Protein AF-A0AAU8HRK0-F1 (afdb_monomer)

Structure (mmCIF, N/CA/C/O backbone):
data_AF-A0AAU8HRK0-F1
#
_entry.id   AF-A0AAU8HRK0-F1
#
loop_
_atom_site.group_PDB
_atom_site.id
_atom_site.type_symbol
_atom_site.label_atom_id
_atom_site.label_alt_id
_atom_site.label_comp_id
_atom_site.label_asym_id
_atom_site.label_entity_id
_atom_site.label_seq_id
_atom_site.pdbx_PDB_ins_code
_atom_site.Cartn_x
_atom_site.Cartn_y
_atom_site.Cartn_z
_atom_site.occupancy
_atom_site.B_iso_or_equiv
_atom_site.auth_seq_id
_atom_site.auth_comp_id
_atom_site.auth_asym_id
_atom_site.auth_atom_id
_atom_site.pdbx_PDB_model_num
ATOM 1 N N . MET A 1 1 ? -0.504 87.067 -21.678 1.00 45.41 1 MET A N 1
ATOM 2 C CA . MET A 1 1 ? 0.496 85.977 -21.641 1.00 45.41 1 MET A CA 1
ATOM 3 C C . MET A 1 1 ? 0.346 85.193 -20.346 1.00 45.41 1 MET A C 1
ATOM 5 O O . MET A 1 1 ? 0.857 85.625 -19.325 1.00 45.41 1 MET A O 1
ATOM 9 N N . LYS A 1 2 ? -0.403 84.088 -20.372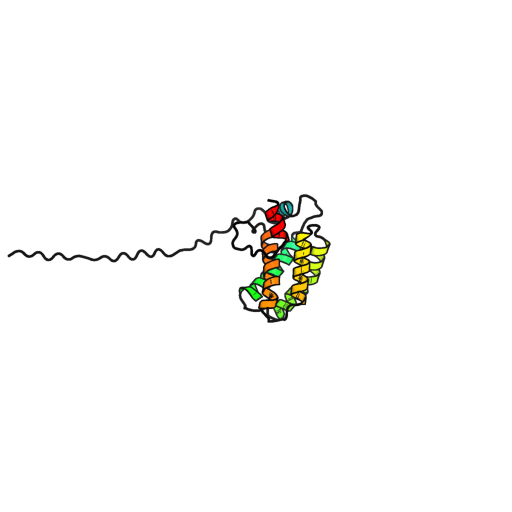 1.00 43.31 2 LYS A N 1
ATOM 10 C CA . LYS A 1 2 ? -0.440 83.058 -19.325 1.00 43.31 2 LYS A CA 1
ATOM 11 C C . LYS A 1 2 ? -0.819 81.753 -20.019 1.00 43.31 2 LYS A C 1
ATOM 13 O O . LYS A 1 2 ? -1.919 81.657 -20.553 1.00 43.31 2 LYS A O 1
ATOM 18 N N . LYS A 1 3 ? 0.093 80.788 -20.065 1.00 38.94 3 LYS A N 1
ATOM 19 C CA . LYS A 1 3 ? -0.225 79.386 -20.343 1.00 38.94 3 LYS A CA 1
ATOM 20 C C . LYS A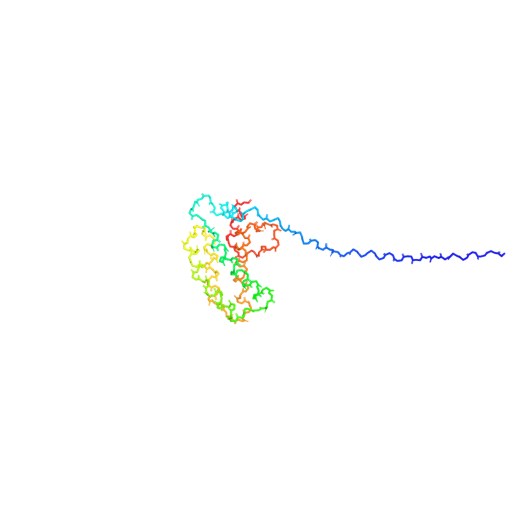 1 3 ? 0.569 78.564 -19.339 1.00 38.94 3 LYS A C 1
ATOM 22 O O . LYS A 1 3 ? 1.771 78.387 -19.492 1.00 38.94 3 LYS A O 1
ATOM 27 N N . SER A 1 4 ? -0.113 78.175 -18.270 1.00 42.12 4 SER A N 1
ATOM 28 C CA . SER A 1 4 ? 0.376 77.211 -17.293 1.00 42.12 4 SER A CA 1
ATOM 29 C C . SER A 1 4 ? 0.377 75.835 -17.952 1.00 42.12 4 SER A C 1
ATOM 31 O O . SER A 1 4 ? -0.653 75.394 -18.457 1.00 42.12 4 SER A O 1
ATOM 33 N N . ILE A 1 5 ? 1.537 75.187 -17.981 1.00 49.53 5 ILE A N 1
ATOM 34 C CA . ILE A 1 5 ? 1.693 73.799 -18.414 1.00 49.53 5 ILE A CA 1
ATOM 35 C C . ILE A 1 5 ? 1.438 72.930 -17.182 1.00 49.53 5 ILE A C 1
ATOM 37 O O . ILE A 1 5 ? 2.162 73.022 -16.193 1.00 49.53 5 ILE A O 1
ATOM 41 N N . ILE A 1 6 ? 0.374 72.132 -17.228 1.00 49.91 6 ILE A N 1
ATOM 42 C CA . ILE A 1 6 ? 0.056 71.114 -16.226 1.00 49.91 6 ILE A CA 1
ATOM 43 C C . ILE A 1 6 ? 0.872 69.869 -16.585 1.00 49.91 6 ILE A C 1
ATOM 45 O O . ILE A 1 6 ? 0.643 69.260 -17.627 1.00 49.91 6 ILE A O 1
ATOM 49 N N . PHE A 1 7 ? 1.834 69.506 -15.737 1.00 40.19 7 PHE A N 1
ATOM 50 C CA . PHE A 1 7 ? 2.482 68.196 -15.773 1.00 40.19 7 PHE A CA 1
ATOM 51 C C . PHE A 1 7 ? 1.551 67.184 -15.096 1.00 40.19 7 PHE A C 1
ATOM 53 O O . PHE A 1 7 ? 1.367 67.227 -13.881 1.00 40.19 7 PHE A O 1
ATOM 60 N N . LEU A 1 8 ? 0.945 66.292 -15.881 1.00 39.31 8 LEU A N 1
ATOM 61 C CA . LEU A 1 8 ? 0.197 65.152 -15.360 1.00 39.31 8 LEU A CA 1
ATOM 62 C C . LEU A 1 8 ? 1.178 63.985 -15.162 1.00 39.31 8 LEU A C 1
ATOM 64 O O . LEU A 1 8 ? 1.635 63.372 -16.124 1.00 39.31 8 LEU A O 1
ATOM 68 N N . LEU A 1 9 ? 1.534 63.715 -13.908 1.00 39.03 9 LEU A N 1
ATOM 69 C CA . LEU A 1 9 ? 2.261 62.518 -13.489 1.00 39.03 9 LEU A CA 1
ATOM 70 C C . LEU A 1 9 ? 1.295 61.327 -13.542 1.00 39.03 9 LEU A C 1
ATOM 72 O O . LEU A 1 9 ? 0.383 61.228 -12.725 1.00 39.03 9 LEU A O 1
ATOM 76 N N . VAL A 1 10 ? 1.483 60.427 -14.506 1.00 40.84 10 VAL A N 1
ATOM 77 C CA . VAL A 1 10 ? 0.797 59.130 -14.530 1.00 40.84 10 VAL A CA 1
ATOM 78 C C . VAL A 1 10 ? 1.607 58.170 -13.662 1.00 40.84 10 VAL A C 1
ATOM 80 O O . VAL A 1 10 ? 2.628 57.639 -14.092 1.00 40.84 10 VAL A O 1
ATOM 83 N N . ALA A 1 11 ? 1.175 57.980 -12.418 1.00 43.78 11 ALA A N 1
ATOM 84 C CA . ALA A 1 11 ? 1.674 56.912 -11.564 1.00 43.78 11 ALA A CA 1
ATOM 85 C C . ALA A 1 11 ? 0.962 55.607 -11.949 1.00 43.78 11 ALA A C 1
ATOM 87 O O . ALA A 1 11 ? -0.226 55.435 -11.682 1.00 43.78 11 ALA A O 1
ATOM 88 N N . VAL A 1 12 ? 1.681 54.695 -12.602 1.00 42.84 12 VAL A N 1
ATOM 89 C CA . VAL A 1 12 ? 1.224 53.318 -12.816 1.00 42.84 12 VAL A CA 1
ATOM 90 C C . VAL A 1 12 ? 1.461 52.555 -11.515 1.00 42.84 12 VAL A C 1
ATOM 92 O O . VAL A 1 12 ? 2.583 52.152 -11.217 1.00 42.84 12 VAL A O 1
ATOM 95 N N . LEU A 1 13 ? 0.409 52.397 -10.711 1.00 37.53 13 LEU A N 1
ATOM 96 C CA . LEU A 1 13 ? 0.420 51.508 -9.553 1.00 37.53 13 LEU A CA 1
ATOM 97 C C . LEU A 1 13 ? 0.204 50.072 -10.061 1.00 37.53 13 LEU A C 1
ATOM 99 O O . LEU A 1 13 ? -0.921 49.658 -10.336 1.00 37.53 13 LEU A O 1
ATOM 103 N N . LEU A 1 14 ? 1.292 49.322 -10.235 1.00 40.22 14 LEU A N 1
ATOM 104 C CA . LEU A 1 14 ? 1.248 47.873 -10.432 1.00 40.22 14 LEU A CA 1
ATOM 105 C C . LEU A 1 14 ? 0.885 47.220 -9.094 1.00 40.22 14 LEU A C 1
ATOM 107 O O . LEU A 1 14 ? 1.750 46.995 -8.252 1.00 40.22 14 LEU A O 1
ATOM 111 N N . ILE A 1 15 ? -0.400 46.937 -8.884 1.00 41.59 15 ILE A N 1
ATOM 112 C CA . ILE A 1 15 ? -0.833 46.048 -7.804 1.00 41.59 15 ILE A CA 1
ATOM 113 C C . ILE A 1 15 ? -0.657 44.619 -8.321 1.00 41.59 15 ILE A C 1
ATOM 115 O O . ILE A 1 15 ? -1.501 44.094 -9.045 1.00 41.59 15 ILE A O 1
ATOM 119 N N . SER A 1 16 ? 0.465 43.999 -7.968 1.00 38.25 16 SER A N 1
ATOM 120 C CA . SER A 1 16 ? 0.659 42.557 -8.090 1.00 38.25 16 SER A CA 1
ATOM 121 C C . SER A 1 16 ? -0.224 41.853 -7.057 1.00 38.25 16 SER A C 1
ATOM 123 O O . SER A 1 16 ? 0.208 41.583 -5.938 1.00 38.25 16 SER A O 1
ATOM 125 N N . VAL A 1 17 ? -1.479 41.583 -7.413 1.00 45.03 17 VAL A N 1
ATOM 126 C CA . VAL A 1 17 ? -2.275 40.558 -6.729 1.00 45.03 17 VAL A CA 1
ATOM 127 C C . VAL A 1 17 ? -1.927 39.237 -7.400 1.00 45.03 17 VAL A C 1
ATOM 129 O O . VAL A 1 17 ? -2.312 38.997 -8.540 1.00 45.03 17 VAL A O 1
ATOM 132 N N . GLY A 1 18 ? -1.131 38.416 -6.727 1.00 33.09 18 GLY A N 1
ATOM 133 C CA . GLY A 1 18 ? -0.671 37.140 -7.262 1.00 33.09 18 GLY A CA 1
ATOM 134 C C . GLY A 1 18 ? -0.221 36.223 -6.141 1.00 33.09 18 GLY A C 1
ATOM 135 O O . GLY A 1 18 ? 0.969 36.129 -5.875 1.00 33.09 18 GLY A O 1
ATOM 136 N N . CYS A 1 19 ? -1.216 35.638 -5.471 1.00 31.44 19 CYS A N 1
ATOM 137 C CA . CYS A 1 19 ? -1.197 34.379 -4.726 1.00 31.44 19 CYS A CA 1
ATOM 138 C C . CYS A 1 19 ? 0.139 33.979 -4.085 1.00 31.44 19 CYS A C 1
ATOM 140 O O . CYS A 1 19 ? 0.885 33.166 -4.622 1.00 31.44 19 CYS A O 1
ATOM 142 N N . SER A 1 20 ? 0.379 34.470 -2.869 1.00 35.75 20 SER A N 1
ATOM 143 C CA . SER A 1 20 ? 1.124 33.663 -1.909 1.00 35.75 20 SER A CA 1
ATOM 144 C C . SER A 1 20 ? 0.140 32.610 -1.405 1.00 35.75 20 SER A C 1
ATOM 146 O O . SER A 1 20 ? -0.696 32.911 -0.557 1.00 35.75 20 SER A O 1
ATOM 148 N N . GLU A 1 21 ? 0.178 31.411 -1.988 1.00 37.88 21 GLU A N 1
ATOM 149 C CA . GLU A 1 21 ? -0.394 30.226 -1.353 1.00 37.88 21 GLU A CA 1
ATOM 150 C C . GLU A 1 21 ? 0.344 30.036 -0.027 1.00 37.88 21 GLU A C 1
ATOM 152 O O . GLU A 1 21 ? 1.435 29.468 0.051 1.00 37.88 21 GLU A O 1
ATOM 157 N N . GLU A 1 22 ? -0.243 30.565 1.042 1.00 32.41 22 GLU A N 1
ATOM 158 C CA . GLU A 1 22 ? -0.100 29.953 2.349 1.00 32.41 22 GLU A CA 1
ATOM 159 C C . GLU A 1 22 ? -0.546 28.505 2.148 1.00 32.41 22 GLU A C 1
ATOM 161 O O . GLU A 1 22 ? -1.733 28.235 1.971 1.00 32.41 22 GLU A O 1
ATOM 166 N N . LYS A 1 23 ? 0.415 27.575 2.078 1.00 33.84 23 LYS A N 1
ATOM 167 C CA . LYS A 1 23 ? 0.137 26.152 2.258 1.00 33.84 23 LYS A CA 1
ATOM 168 C C . LYS A 1 23 ? -0.590 26.054 3.590 1.00 33.84 23 LYS A C 1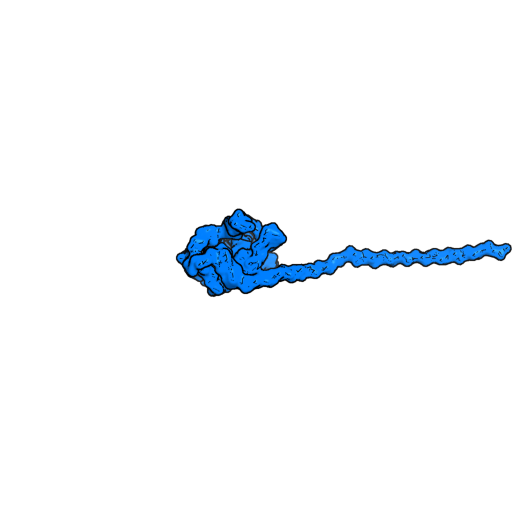
ATOM 170 O O . LYS A 1 23 ? 0.063 26.083 4.635 1.00 33.84 23 LYS A O 1
ATOM 175 N N . SER A 1 24 ? -1.923 26.023 3.558 1.00 34.09 24 SER A N 1
ATOM 176 C CA . SER A 1 24 ? -2.722 25.788 4.747 1.00 34.09 24 SER A CA 1
ATOM 177 C C . SER A 1 24 ? -2.238 24.455 5.271 1.00 34.09 24 SER A C 1
ATOM 179 O O . SER A 1 24 ? -2.408 23.420 4.625 1.00 34.09 24 SER A O 1
ATOM 181 N N . LYS A 1 25 ? -1.524 24.501 6.390 1.00 33.03 25 LYS A N 1
ATOM 182 C CA . LYS A 1 25 ? -1.098 23.307 7.089 1.00 33.03 25 LYS A CA 1
ATOM 183 C C . LYS A 1 25 ? -2.403 22.598 7.431 1.00 33.03 25 LYS A C 1
ATOM 185 O O . LYS A 1 25 ? -3.178 23.129 8.228 1.00 33.03 25 LYS A O 1
ATOM 190 N N . ALA A 1 26 ? -2.685 21.492 6.740 1.00 37.00 26 ALA A N 1
ATOM 191 C CA . ALA A 1 26 ? -3.813 20.641 7.073 1.00 37.00 26 ALA A CA 1
ATOM 192 C C . ALA A 1 26 ? -3.767 20.411 8.591 1.00 37.00 26 ALA A C 1
ATOM 194 O O . ALA A 1 26 ? -2.656 20.267 9.124 1.00 37.00 26 ALA A O 1
ATOM 195 N N . PRO A 1 27 ? -4.908 20.475 9.300 1.00 39.16 27 PRO A N 1
ATOM 196 C CA . PRO A 1 27 ? -4.921 20.221 10.729 1.00 39.16 27 PRO A CA 1
ATOM 197 C C . PRO A 1 27 ? -4.209 18.893 10.959 1.00 39.16 27 PRO A C 1
ATOM 199 O O . PRO A 1 27 ? -4.580 17.876 10.378 1.00 39.16 27 PRO A O 1
ATOM 202 N N . GLU A 1 28 ? -3.115 18.946 11.715 1.00 42.50 28 GLU A N 1
ATOM 203 C CA . GLU A 1 28 ? -2.380 17.755 12.107 1.00 42.50 28 GLU A CA 1
ATOM 204 C C . GLU A 1 28 ? -3.390 16.906 12.887 1.00 42.50 28 GLU A C 1
ATOM 206 O O . GLU A 1 28 ? -3.951 17.405 13.870 1.00 42.50 28 GLU A O 1
ATOM 211 N N . PRO A 1 29 ? -3.752 15.717 12.388 1.00 47.47 29 PRO A N 1
ATOM 212 C CA . PRO A 1 29 ? -4.846 14.963 12.969 1.00 47.47 29 PRO A CA 1
ATOM 213 C C . PRO A 1 29 ? -4.513 14.657 14.427 1.00 47.47 29 PRO A C 1
ATOM 215 O O . PRO A 1 29 ? -3.361 14.364 14.764 1.00 47.47 29 PRO A O 1
ATOM 218 N N . ALA A 1 30 ? -5.525 14.784 15.290 1.00 52.69 30 ALA A N 1
ATOM 219 C CA . ALA A 1 30 ? -5.474 14.271 16.652 1.00 52.69 30 ALA A CA 1
ATOM 220 C C . ALA A 1 30 ? -4.957 12.833 16.576 1.00 52.69 30 ALA A C 1
ATOM 222 O O . ALA A 1 30 ? -5.483 12.084 15.760 1.00 52.69 30 ALA A O 1
ATOM 223 N N . ASP A 1 31 ? -3.886 12.547 17.324 1.00 59.06 31 ASP A N 1
ATOM 224 C CA . ASP A 1 31 ? -3.162 11.272 17.414 1.00 59.06 31 ASP A CA 1
ATOM 225 C C . ASP A 1 31 ? -3.633 10.204 16.399 1.00 59.06 31 ASP A C 1
ATOM 227 O O . ASP A 1 31 ? -4.714 9.639 16.582 1.00 59.06 31 ASP A O 1
ATOM 231 N N . PRO A 1 32 ? -2.854 9.894 15.342 1.00 54.41 32 PRO A N 1
ATOM 232 C CA . PRO A 1 32 ? -3.205 8.860 14.367 1.00 54.41 32 PRO A CA 1
ATOM 233 C C . PRO A 1 32 ? -3.658 7.540 15.006 1.00 54.41 32 PRO A C 1
ATOM 235 O O . PRO A 1 32 ? -4.515 6.854 14.452 1.00 54.41 32 PRO A O 1
ATOM 238 N N . ASP A 1 33 ? -3.150 7.219 16.202 1.00 53.69 33 ASP A N 1
ATOM 239 C CA . ASP A 1 33 ? -3.556 6.039 16.959 1.00 53.69 33 ASP A CA 1
ATOM 240 C C . ASP A 1 33 ? -4.999 6.158 17.492 1.00 53.69 33 ASP A C 1
ATOM 242 O O . ASP A 1 33 ? -5.716 5.161 17.560 1.00 53.69 33 ASP A O 1
ATOM 246 N N . GLU A 1 34 ? -5.451 7.353 17.882 1.00 57.19 34 GLU A N 1
ATOM 247 C CA . GLU A 1 34 ? -6.827 7.631 18.311 1.00 57.19 34 GLU A CA 1
ATOM 248 C C . GLU A 1 34 ? -7.800 7.623 17.125 1.00 57.19 34 GLU A C 1
ATOM 250 O O . GLU A 1 34 ? -8.890 7.058 17.235 1.00 57.19 34 GLU A O 1
ATOM 255 N N . PHE A 1 35 ? -7.394 8.162 15.971 1.00 58.00 35 PHE A N 1
ATOM 256 C CA . PHE A 1 35 ? -8.207 8.105 14.754 1.00 58.00 35 PHE A CA 1
ATOM 257 C C . PHE A 1 35 ? -8.343 6.669 14.237 1.00 58.00 35 PHE A C 1
ATOM 259 O O . PHE A 1 35 ? -9.462 6.206 14.020 1.00 58.00 35 PHE A O 1
ATOM 266 N N . ALA A 1 36 ? -7.241 5.918 14.133 1.00 55.41 36 ALA A N 1
ATOM 267 C CA . ALA A 1 36 ? -7.279 4.503 13.765 1.00 55.41 36 ALA A CA 1
ATOM 268 C C . ALA A 1 36 ? -8.170 3.691 14.728 1.00 55.41 36 ALA A C 1
ATOM 270 O O . ALA A 1 36 ? -8.978 2.875 14.286 1.00 55.41 36 ALA A O 1
ATOM 271 N N . LYS A 1 37 ? -8.123 3.973 16.039 1.00 53.56 37 LYS A N 1
ATOM 272 C CA . LYS A 1 37 ? -9.039 3.372 17.031 1.00 53.56 37 LYS A CA 1
ATOM 273 C C . LYS A 1 37 ? -10.511 3.734 16.805 1.00 53.56 37 LYS A C 1
ATOM 275 O O . LYS A 1 37 ? -11.380 2.891 17.010 1.00 53.56 37 LYS A O 1
ATOM 280 N N . GLN A 1 38 ? -10.819 4.970 16.412 1.00 53.81 38 GLN A N 1
ATOM 281 C CA . GLN A 1 38 ? -12.199 5.419 16.175 1.00 53.81 38 GLN A CA 1
ATOM 282 C C . GLN A 1 38 ? -12.783 4.880 14.865 1.00 53.81 38 GLN A C 1
ATOM 284 O O . GLN A 1 38 ? -13.970 4.571 14.791 1.00 53.81 38 GLN A O 1
ATOM 289 N N . VAL A 1 39 ? -11.952 4.767 13.835 1.00 54.06 39 VAL A N 1
ATOM 290 C CA . VAL A 1 39 ? -12.356 4.454 12.464 1.00 54.06 39 VAL A CA 1
ATOM 291 C C . VAL A 1 39 ? -12.466 2.960 12.199 1.00 54.06 39 VAL A C 1
ATOM 293 O O . VAL A 1 39 ? -13.341 2.543 11.439 1.00 54.06 39 VAL A O 1
ATOM 296 N N . VAL A 1 40 ? -11.629 2.153 12.851 1.00 53.12 40 VAL A N 1
ATOM 297 C CA . VAL A 1 40 ? -11.651 0.696 12.680 1.00 53.12 40 VAL A CA 1
ATOM 298 C C . VAL A 1 40 ? -12.554 0.008 13.725 1.00 53.12 40 VAL A C 1
ATOM 300 O O . VAL A 1 40 ? -12.865 -1.168 13.601 1.00 53.12 40 VAL A O 1
ATOM 303 N N . GLY A 1 41 ? -13.124 0.764 14.669 1.00 41.69 41 GLY A N 1
ATOM 304 C CA . GLY A 1 41 ? -14.104 0.291 15.649 1.00 41.69 41 GLY A CA 1
ATOM 305 C C . GLY A 1 41 ? -13.473 -0.006 17.008 1.00 41.69 41 GLY A C 1
ATOM 306 O O . GLY A 1 41 ? -12.355 -0.497 17.094 1.00 41.69 41 GLY A O 1
ATOM 307 N N . GLN A 1 42 ? -14.218 0.274 18.083 1.00 39.09 42 GLN A N 1
ATOM 308 C CA . GLN A 1 42 ? -13.802 0.083 19.484 1.00 39.09 42 GLN A CA 1
ATOM 309 C C . GLN A 1 42 ? -13.589 -1.386 19.902 1.00 39.09 42 GLN A C 1
ATOM 311 O O . GLN A 1 42 ? -13.355 -1.652 21.080 1.00 39.09 42 GLN A O 1
ATOM 316 N N . ASP A 1 43 ? -13.672 -2.332 18.969 1.00 42.09 43 ASP A N 1
ATOM 317 C CA . ASP A 1 43 ? -13.281 -3.708 19.229 1.00 42.09 43 ASP A CA 1
ATOM 318 C C . ASP A 1 43 ? -11.753 -3.774 19.204 1.00 42.09 43 ASP A C 1
ATOM 320 O O . ASP A 1 43 ? -11.123 -3.466 18.192 1.00 42.09 43 ASP A O 1
ATOM 324 N N . GLU A 1 44 ? -11.146 -4.195 20.315 1.00 44.97 44 GLU A N 1
ATOM 325 C CA . GLU A 1 44 ? -9.694 -4.416 20.435 1.00 44.97 44 GLU A CA 1
ATOM 326 C C . GLU A 1 44 ? -9.133 -5.324 19.315 1.00 44.97 44 GLU A C 1
ATOM 328 O O . GLU A 1 44 ? -7.937 -5.291 19.027 1.00 44.97 44 GLU A O 1
ATOM 333 N N . ASP A 1 45 ? -10.008 -6.061 18.625 1.00 46.34 45 ASP A N 1
ATOM 334 C CA . ASP A 1 45 ? -9.720 -6.973 17.519 1.00 46.34 45 ASP A CA 1
ATOM 335 C C . ASP A 1 45 ? -9.613 -6.300 16.134 1.00 46.34 45 ASP A C 1
ATOM 337 O O . ASP A 1 45 ? -9.271 -6.959 15.154 1.00 46.34 45 ASP A O 1
ATOM 341 N N . ASN A 1 46 ? -9.916 -5.007 16.002 1.00 52.19 46 ASN A N 1
ATOM 342 C CA . ASN A 1 46 ? -9.935 -4.306 14.713 1.00 52.19 46 ASN A CA 1
ATOM 343 C C . ASN A 1 46 ? -8.671 -3.472 14.430 1.00 52.19 46 ASN A C 1
ATOM 345 O O . ASN A 1 46 ? -8.548 -2.850 13.378 1.00 52.19 46 ASN A O 1
ATOM 349 N N . LEU A 1 47 ? -7.707 -3.439 15.347 1.00 55.94 47 LEU A N 1
ATOM 350 C CA . LEU A 1 47 ? -6.645 -2.439 15.324 1.00 55.94 47 LEU A CA 1
ATOM 351 C C . LEU A 1 47 ? -5.553 -2.738 14.289 1.00 55.94 47 LEU A C 1
ATOM 353 O O . LEU A 1 47 ? -4.720 -3.626 14.465 1.00 55.94 47 LEU A O 1
ATOM 357 N N . ILE A 1 48 ? -5.499 -1.906 13.246 1.00 68.56 48 ILE A N 1
ATOM 358 C CA . ILE A 1 48 ? -4.235 -1.595 12.573 1.00 68.56 48 ILE A CA 1
ATOM 359 C C . ILE A 1 48 ? -3.320 -1.002 13.646 1.00 68.56 48 ILE A C 1
ATOM 361 O O . ILE A 1 48 ? -3.575 0.084 14.164 1.00 68.56 48 ILE A O 1
ATOM 365 N N . ASP A 1 49 ? -2.291 -1.751 14.033 1.00 75.00 49 ASP A N 1
ATOM 366 C CA . ASP A 1 49 ? -1.308 -1.272 14.997 1.00 75.00 49 ASP A CA 1
ATOM 367 C C . ASP A 1 49 ? -0.344 -0.263 14.350 1.00 75.00 49 ASP A C 1
ATOM 369 O O . ASP A 1 49 ? -0.247 -0.131 13.126 1.00 75.00 49 ASP A O 1
ATOM 373 N N . LYS A 1 50 ? 0.418 0.447 15.185 1.00 76.00 50 LYS A N 1
ATOM 374 C CA . LYS A 1 50 ? 1.411 1.420 14.718 1.00 76.00 50 LYS A CA 1
ATOM 375 C C . LYS A 1 50 ? 2.425 0.811 13.743 1.00 76.00 50 LYS A C 1
ATOM 377 O O . LYS A 1 50 ? 2.845 1.480 12.805 1.00 76.00 50 LYS A O 1
ATOM 382 N N . SER A 1 51 ? 2.798 -0.456 13.933 1.00 80.88 51 SER A N 1
ATOM 383 C CA . SER A 1 51 ? 3.741 -1.128 13.031 1.00 80.88 51 SER A CA 1
ATOM 384 C C . SER A 1 51 ? 3.145 -1.349 11.638 1.00 80.88 51 SER A C 1
ATOM 386 O O . SER A 1 51 ? 3.828 -1.176 10.633 1.00 80.88 51 SER A O 1
ATOM 388 N N . SER A 1 52 ? 1.849 -1.643 11.574 1.00 85.88 52 SER A N 1
ATOM 389 C CA . SER A 1 52 ? 1.084 -1.810 10.342 1.00 85.88 52 SER A CA 1
ATOM 390 C C . SER A 1 52 ? 0.950 -0.479 9.599 1.00 85.88 52 SER A C 1
ATOM 392 O O . SER A 1 52 ? 1.155 -0.427 8.386 1.00 85.88 52 SER A O 1
ATOM 394 N N . LEU A 1 53 ? 0.697 0.612 10.331 1.00 85.56 53 LEU A N 1
ATOM 395 C CA . LEU A 1 53 ? 0.706 1.966 9.777 1.00 85.56 53 LEU A CA 1
ATOM 396 C C . LEU A 1 53 ? 2.087 2.340 9.215 1.00 85.56 53 LEU A C 1
ATOM 398 O O . LEU A 1 53 ? 2.176 2.802 8.084 1.00 85.56 53 LEU A O 1
ATOM 402 N N . GLU A 1 54 ? 3.171 2.080 9.950 1.00 88.25 54 GLU A N 1
ATOM 403 C CA . GLU A 1 54 ? 4.538 2.355 9.483 1.00 88.25 54 GLU A CA 1
ATOM 404 C C . GLU A 1 54 ? 4.875 1.612 8.177 1.00 88.25 54 GLU A C 1
ATOM 406 O O . GLU A 1 54 ? 5.519 2.181 7.290 1.00 88.25 54 GLU A O 1
ATOM 411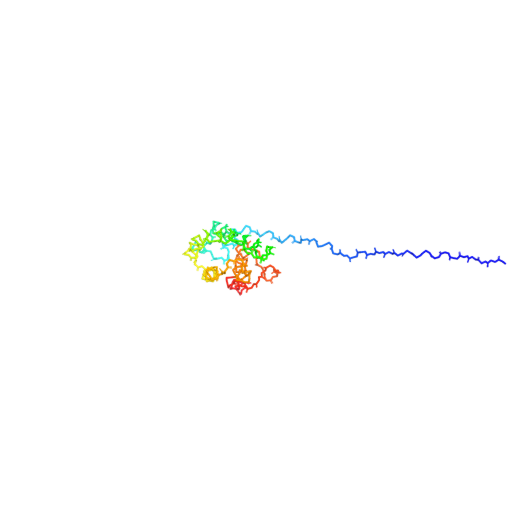 N N . VAL A 1 55 ? 4.413 0.365 8.022 1.00 92.69 55 VAL A N 1
ATOM 412 C CA . VAL A 1 55 ? 4.557 -0.402 6.773 1.00 92.69 55 VAL A CA 1
ATOM 413 C C . VAL A 1 55 ? 3.792 0.271 5.632 1.00 92.69 55 VAL A C 1
ATOM 415 O O . VAL A 1 55 ? 4.379 0.529 4.579 1.00 92.69 55 VAL A O 1
ATOM 418 N N . ILE A 1 56 ? 2.516 0.608 5.841 1.00 92.88 56 ILE A N 1
ATOM 419 C CA . ILE A 1 56 ? 1.667 1.257 4.830 1.00 92.88 56 ILE A CA 1
ATOM 420 C C . ILE A 1 56 ? 2.256 2.610 4.405 1.00 92.88 56 ILE A C 1
ATOM 422 O O . ILE A 1 56 ? 2.440 2.849 3.210 1.00 92.88 56 ILE A O 1
ATOM 426 N N . SER A 1 57 ? 2.653 3.458 5.358 1.00 91.50 57 SER A N 1
ATOM 427 C CA . SER A 1 57 ? 3.261 4.762 5.071 1.00 91.50 57 SER A CA 1
ATOM 428 C C . SER A 1 57 ? 4.596 4.635 4.332 1.00 91.50 57 SER A C 1
ATOM 430 O O . SER A 1 57 ? 4.931 5.469 3.484 1.00 91.50 57 SER A O 1
ATOM 432 N N . ARG A 1 58 ? 5.385 3.588 4.616 1.00 93.94 58 ARG A N 1
ATOM 433 C CA . ARG A 1 58 ? 6.648 3.331 3.909 1.00 93.94 58 ARG A CA 1
ATOM 434 C C . ARG A 1 58 ? 6.409 2.908 2.460 1.00 93.94 58 ARG A C 1
ATOM 436 O O . ARG A 1 58 ? 7.115 3.391 1.573 1.00 93.94 58 ARG A O 1
ATOM 443 N N . VAL A 1 59 ? 5.408 2.064 2.212 1.00 94.62 59 VAL A N 1
ATOM 444 C CA . VAL A 1 59 ? 4.977 1.679 0.857 1.00 94.62 59 VAL A CA 1
ATOM 445 C C . VAL A 1 59 ? 4.471 2.897 0.092 1.00 94.62 59 VAL A C 1
ATOM 447 O O . VAL A 1 59 ? 4.935 3.146 -1.022 1.00 94.62 59 VAL A O 1
ATOM 450 N N . HIS A 1 60 ? 3.599 3.699 0.708 1.00 94.38 60 HIS A N 1
ATOM 451 C CA . HIS A 1 60 ? 3.130 4.958 0.135 1.00 94.38 60 HIS A CA 1
ATOM 452 C C . HIS A 1 60 ? 4.304 5.878 -0.218 1.00 94.38 60 HIS A C 1
ATOM 454 O O . HIS A 1 60 ? 4.403 6.332 -1.353 1.00 94.38 60 HIS A O 1
ATOM 460 N N . SER A 1 61 ? 5.257 6.085 0.691 1.00 91.62 61 SER A N 1
ATOM 461 C CA . SER A 1 61 ? 6.423 6.942 0.437 1.00 91.62 61 SER A CA 1
ATOM 462 C C . SER A 1 61 ? 7.272 6.462 -0.746 1.00 91.62 61 SER A C 1
ATOM 464 O O . SER A 1 61 ? 7.729 7.272 -1.555 1.00 91.62 61 SER A O 1
ATOM 466 N N . LEU A 1 62 ? 7.484 5.148 -0.869 1.00 92.00 62 LEU A N 1
ATOM 467 C CA . LEU A 1 62 ? 8.232 4.564 -1.984 1.00 92.00 62 LEU A CA 1
ATOM 468 C C . LEU A 1 62 ? 7.505 4.756 -3.317 1.00 92.00 62 LEU A C 1
ATOM 470 O O . LEU A 1 62 ? 8.123 5.188 -4.290 1.00 92.00 62 LEU A O 1
ATOM 474 N N . LEU A 1 63 ? 6.197 4.500 -3.348 1.00 91.75 63 LEU A N 1
ATOM 475 C CA . LEU A 1 63 ? 5.374 4.680 -4.543 1.00 91.75 63 LEU A CA 1
ATOM 476 C C . LEU A 1 63 ? 5.187 6.152 -4.917 1.00 91.75 63 LEU A C 1
ATOM 478 O O . LEU A 1 63 ? 5.185 6.477 -6.102 1.00 91.75 63 LEU A O 1
ATOM 482 N N . ASN A 1 64 ? 5.113 7.052 -3.939 1.00 90.31 64 ASN A N 1
ATOM 483 C CA . ASN A 1 64 ? 5.045 8.484 -4.188 1.00 90.31 64 ASN A CA 1
ATOM 484 C C . ASN A 1 64 ? 6.327 8.973 -4.871 1.00 90.31 64 ASN A C 1
ATOM 486 O O . ASN A 1 64 ? 6.260 9.645 -5.898 1.00 90.31 64 ASN A O 1
ATOM 490 N N . ASN A 1 65 ? 7.499 8.563 -4.374 1.00 84.69 65 ASN A N 1
ATOM 491 C CA . ASN A 1 65 ? 8.784 8.863 -5.016 1.00 84.69 65 ASN A CA 1
ATOM 492 C C . ASN A 1 65 ? 8.856 8.297 -6.442 1.00 84.69 65 ASN A C 1
ATOM 494 O O . ASN A 1 65 ? 9.195 9.022 -7.375 1.00 84.69 65 ASN A O 1
ATOM 498 N N . ALA A 1 66 ? 8.454 7.041 -6.624 1.00 83.50 66 ALA A N 1
ATOM 499 C CA . ALA A 1 66 ? 8.531 6.351 -7.906 1.00 83.50 66 ALA A CA 1
ATOM 500 C C . ALA A 1 66 ? 7.553 6.889 -8.973 1.00 83.50 66 ALA A C 1
ATOM 502 O O . ALA A 1 66 ? 7.929 7.117 -10.120 1.00 83.50 66 ALA A O 1
ATOM 503 N N . VAL A 1 67 ? 6.282 7.081 -8.615 1.00 82.69 67 VAL A N 1
ATOM 504 C CA . VAL A 1 67 ? 5.184 7.347 -9.566 1.00 82.69 67 VAL A CA 1
ATOM 505 C C . VAL A 1 67 ? 4.756 8.816 -9.562 1.00 82.69 67 VAL A C 1
ATOM 507 O O . VAL A 1 67 ? 4.327 9.348 -10.596 1.00 82.69 67 VAL A O 1
ATOM 510 N N . GLY A 1 68 ? 4.864 9.471 -8.404 1.00 69.44 68 GLY A N 1
ATOM 511 C CA . GLY A 1 68 ? 4.549 10.886 -8.218 1.00 69.44 68 GLY A CA 1
ATOM 512 C C . GLY A 1 68 ? 5.650 11.817 -8.726 1.00 69.44 68 GLY A C 1
ATOM 513 O O . GLY A 1 68 ? 5.330 12.859 -9.295 1.00 69.44 68 GLY A O 1
ATOM 514 N N . TRP A 1 69 ? 6.926 11.426 -8.591 1.00 68.62 69 TRP A N 1
ATOM 515 C CA . TRP A 1 69 ? 8.073 12.290 -8.915 1.00 68.62 69 TRP A CA 1
ATOM 516 C C . TRP A 1 69 ? 8.984 11.749 -10.030 1.00 68.62 69 TRP A C 1
ATOM 518 O O . TRP A 1 69 ? 9.370 12.513 -10.913 1.00 68.62 69 TRP A O 1
ATOM 528 N N . GLU A 1 70 ? 9.317 10.454 -10.033 1.00 63.81 70 GLU A N 1
ATOM 529 C CA . GLU A 1 70 ? 10.335 9.869 -10.934 1.00 63.81 70 GLU A CA 1
ATOM 530 C C . GLU A 1 70 ? 9.785 9.320 -12.264 1.00 63.81 70 GLU A C 1
ATOM 532 O O . GLU A 1 70 ? 10.506 8.694 -13.039 1.00 63.81 70 GLU A O 1
ATOM 537 N N . ASN A 1 71 ? 8.520 9.609 -12.578 1.00 75.25 71 ASN A N 1
ATOM 538 C CA . ASN A 1 71 ? 7.736 9.045 -13.680 1.00 75.25 71 ASN A CA 1
ATOM 539 C C . ASN A 1 71 ? 7.560 7.521 -13.623 1.00 75.25 71 ASN A C 1
ATOM 541 O O . ASN A 1 71 ? 6.467 7.084 -13.922 1.00 75.25 71 ASN A O 1
ATOM 545 N N . SER A 1 72 ? 8.524 6.696 -13.231 1.00 82.12 72 SER A N 1
ATOM 546 C CA . SER A 1 72 ? 8.338 5.243 -13.108 1.00 82.12 72 SER A CA 1
ATOM 547 C C . SER A 1 72 ? 9.236 4.650 -12.022 1.00 82.12 72 SER A C 1
ATOM 549 O O . SER A 1 72 ? 10.355 5.137 -11.861 1.00 82.12 72 SER A O 1
ATOM 551 N N . PRO A 1 73 ? 8.821 3.569 -11.333 1.00 85.81 73 PRO A N 1
ATOM 552 C CA . PRO A 1 73 ? 9.677 2.922 -10.346 1.00 85.81 73 PRO A CA 1
ATOM 553 C C . PRO A 1 73 ? 10.911 2.297 -10.987 1.00 85.81 73 PRO A C 1
ATOM 555 O O . PRO A 1 73 ? 10.798 1.539 -11.950 1.00 85.81 73 PRO A O 1
ATOM 558 N N . SER A 1 74 ? 12.068 2.572 -10.394 1.00 88.56 74 SER A N 1
ATOM 559 C CA . SER A 1 74 ? 13.314 1.851 -10.644 1.00 88.56 74 SER A CA 1
ATOM 560 C C . SER A 1 74 ? 13.254 0.421 -10.103 1.00 88.56 74 SER A C 1
ATOM 562 O O . SER A 1 74 ? 12.545 0.143 -9.134 1.00 88.56 74 SER A O 1
ATOM 564 N N . ASP A 1 75 ? 14.083 -0.470 -10.648 1.00 89.88 75 ASP A N 1
ATOM 565 C CA . ASP A 1 75 ? 14.185 -1.864 -10.189 1.00 89.88 75 ASP A CA 1
ATOM 566 C C . ASP A 1 75 ? 14.442 -1.971 -8.675 1.00 89.88 75 ASP A C 1
ATOM 568 O O . ASP A 1 75 ? 13.861 -2.815 -7.997 1.00 89.88 75 ASP A O 1
ATOM 572 N N . LYS A 1 76 ? 15.246 -1.056 -8.114 1.00 90.94 76 LYS A N 1
ATOM 573 C CA . LYS A 1 76 ? 15.511 -0.995 -6.670 1.00 90.94 76 LYS A CA 1
ATOM 574 C C . LYS A 1 76 ? 14.257 -0.656 -5.860 1.00 90.94 76 LYS A C 1
ATOM 576 O O . LYS A 1 76 ? 14.060 -1.209 -4.785 1.00 90.94 76 LYS A O 1
ATOM 581 N N . GLN A 1 77 ? 13.418 0.265 -6.333 1.00 90.81 77 GLN A N 1
ATOM 582 C CA . GLN A 1 77 ? 12.161 0.587 -5.646 1.00 90.81 77 GLN A CA 1
ATOM 583 C C . GLN A 1 77 ? 11.179 -0.584 -5.733 1.00 90.81 77 GLN A C 1
ATOM 585 O O . GLN A 1 77 ? 10.518 -0.883 -4.743 1.00 90.81 77 GLN A O 1
ATOM 590 N N . VAL A 1 78 ? 11.120 -1.272 -6.877 1.00 91.81 78 VAL A N 1
ATOM 591 C CA . VAL A 1 78 ? 10.308 -2.490 -7.040 1.00 91.81 78 VAL A CA 1
ATOM 592 C C . VAL A 1 78 ? 10.760 -3.583 -6.068 1.00 91.81 78 VAL A C 1
ATOM 594 O O . VAL A 1 78 ? 9.922 -4.191 -5.403 1.00 91.81 78 VAL A O 1
ATOM 597 N N . GLU A 1 79 ? 12.070 -3.793 -5.922 1.00 93.44 79 GLU A N 1
ATOM 598 C CA . GLU A 1 79 ? 12.641 -4.716 -4.934 1.00 93.44 79 GLU A CA 1
ATOM 599 C C . GLU A 1 79 ? 12.227 -4.327 -3.508 1.00 93.44 79 GLU A C 1
ATOM 601 O O . GLU A 1 79 ? 11.671 -5.148 -2.783 1.00 93.44 79 GLU A O 1
ATOM 606 N N . GLN A 1 80 ? 12.381 -3.054 -3.133 1.00 94.19 80 GLN A N 1
ATOM 607 C CA . GLN A 1 80 ? 11.984 -2.559 -1.810 1.00 94.19 80 GLN A CA 1
ATOM 608 C C . GLN A 1 80 ? 10.484 -2.725 -1.529 1.00 94.19 80 GLN A C 1
ATOM 610 O O . GLN A 1 80 ? 10.107 -3.015 -0.396 1.00 94.19 80 GLN A O 1
ATOM 615 N N . ILE A 1 81 ? 9.622 -2.534 -2.534 1.00 93.56 81 ILE A N 1
ATOM 616 C CA . ILE A 1 81 ? 8.179 -2.786 -2.411 1.00 93.56 81 ILE A CA 1
ATOM 617 C C . ILE A 1 81 ? 7.918 -4.282 -2.215 1.00 93.56 81 ILE A C 1
ATOM 619 O O . ILE A 1 81 ? 7.142 -4.658 -1.338 1.00 93.56 81 ILE A O 1
ATOM 623 N N . SER A 1 82 ? 8.612 -5.129 -2.975 1.00 93.31 82 SER A N 1
ATOM 624 C CA . SER A 1 82 ? 8.482 -6.588 -2.900 1.00 93.31 82 SER A CA 1
ATOM 625 C C . SER A 1 82 ? 8.888 -7.136 -1.528 1.00 93.31 82 SER A C 1
ATOM 627 O O . SER A 1 82 ? 8.219 -8.018 -0.995 1.00 93.31 82 SER A O 1
ATOM 629 N N . GLU A 1 83 ? 9.925 -6.573 -0.903 1.00 95.56 83 GLU A N 1
ATOM 630 C CA . GLU A 1 83 ? 10.353 -6.927 0.460 1.00 95.56 83 GLU A CA 1
ATOM 631 C C . GLU A 1 83 ? 9.280 -6.657 1.529 1.00 95.56 83 GLU A C 1
ATOM 633 O O . GLU A 1 83 ? 9.309 -7.270 2.596 1.00 95.56 83 GLU A O 1
ATOM 638 N N . MET A 1 84 ? 8.331 -5.753 1.266 1.00 95.38 84 MET A N 1
ATOM 639 C CA . MET A 1 84 ? 7.260 -5.404 2.206 1.00 95.38 84 MET A CA 1
ATOM 640 C C . MET A 1 84 ? 5.987 -6.236 2.015 1.00 95.38 84 MET A C 1
ATOM 642 O O . MET A 1 84 ? 5.126 -6.204 2.895 1.00 95.38 84 MET A O 1
ATOM 646 N N . ILE A 1 85 ? 5.866 -7.006 0.925 1.00 95.38 85 ILE A N 1
ATOM 647 C CA . ILE A 1 85 ? 4.696 -7.862 0.659 1.00 95.38 85 ILE A CA 1
ATOM 648 C C . ILE A 1 85 ? 4.372 -8.778 1.853 1.00 95.38 85 ILE A C 1
ATOM 650 O O . ILE A 1 85 ? 3.224 -8.746 2.298 1.00 95.38 85 ILE A O 1
ATOM 654 N N . PRO A 1 86 ? 5.337 -9.501 2.463 1.00 96.69 86 PRO A N 1
ATOM 655 C CA . PRO A 1 86 ? 5.035 -10.370 3.602 1.00 96.69 86 PRO A CA 1
ATOM 656 C C . PRO A 1 86 ? 4.498 -9.624 4.829 1.00 96.69 86 PRO A C 1
ATOM 658 O O . PRO A 1 86 ? 3.748 -10.188 5.620 1.00 96.69 86 PRO A O 1
ATOM 661 N N . GLU A 1 87 ? 4.884 -8.361 5.029 1.00 95.50 87 GLU A N 1
ATOM 662 C CA . GLU A 1 87 ? 4.336 -7.555 6.125 1.00 95.50 87 GLU A CA 1
ATOM 663 C C . GLU A 1 87 ? 2.908 -7.096 5.809 1.00 95.50 87 GLU A C 1
ATOM 665 O O . GLU A 1 87 ? 2.056 -7.133 6.692 1.00 95.50 87 GLU A O 1
ATOM 670 N N . ILE A 1 88 ? 2.603 -6.755 4.552 1.00 95.50 88 ILE A N 1
ATOM 671 C CA . ILE A 1 88 ? 1.230 -6.444 4.118 1.00 95.50 88 ILE A CA 1
ATOM 672 C C . ILE A 1 88 ? 0.313 -7.661 4.269 1.00 95.50 88 ILE A C 1
ATOM 674 O O . ILE A 1 88 ? -0.809 -7.524 4.753 1.00 95.50 88 ILE A O 1
ATOM 678 N N . GLU A 1 89 ? 0.787 -8.858 3.923 1.00 96.06 89 GLU A N 1
ATOM 679 C CA . GLU A 1 89 ? 0.037 -10.103 4.125 1.00 96.06 89 GLU A CA 1
ATOM 680 C C . GLU A 1 89 ? -0.316 -10.319 5.605 1.00 96.06 89 GLU A C 1
ATOM 682 O O . GLU A 1 89 ? -1.463 -10.625 5.929 1.00 96.06 89 GLU A O 1
ATOM 687 N N . LYS A 1 90 ? 0.609 -10.046 6.534 1.00 93.31 90 LYS A N 1
ATOM 688 C CA . LYS A 1 90 ? 0.303 -10.096 7.975 1.00 93.31 90 LYS A CA 1
ATOM 689 C C . LYS A 1 90 ? -0.742 -9.061 8.393 1.00 93.31 90 LYS A C 1
ATOM 691 O O . LYS A 1 90 ? -1.519 -9.331 9.305 1.00 93.31 90 LYS A O 1
ATOM 696 N N . ILE A 1 91 ? -0.766 -7.877 7.777 1.00 91.56 91 ILE A N 1
ATOM 697 C CA . ILE A 1 91 ? -1.796 -6.861 8.053 1.00 91.56 91 ILE A CA 1
ATOM 698 C C . ILE A 1 91 ? -3.171 -7.380 7.607 1.00 91.56 91 ILE A C 1
ATOM 700 O O . ILE A 1 91 ? -4.133 -7.294 8.370 1.00 91.56 91 ILE A O 1
ATOM 704 N N . ILE A 1 92 ? -3.250 -7.980 6.415 1.00 92.75 92 ILE A N 1
ATOM 705 C CA . ILE A 1 92 ? -4.461 -8.612 5.858 1.00 92.75 92 ILE A CA 1
ATOM 706 C C . ILE A 1 92 ? -4.993 -9.724 6.776 1.00 92.75 92 ILE A C 1
ATOM 708 O O . ILE A 1 92 ? -6.207 -9.867 6.936 1.00 92.75 92 ILE A O 1
ATOM 712 N N . GLU A 1 93 ? -4.105 -10.523 7.371 1.00 91.12 93 GLU A N 1
ATOM 713 C CA . GLU A 1 93 ? -4.476 -11.605 8.294 1.00 91.12 93 GLU A CA 1
ATOM 714 C C . GLU A 1 93 ? -5.015 -11.099 9.636 1.00 91.12 93 GLU A C 1
ATOM 716 O O . GLU A 1 93 ? -5.857 -11.759 10.245 1.00 91.12 93 GLU A O 1
ATOM 721 N N . LYS A 1 94 ? -4.528 -9.945 10.100 1.00 86.12 94 LYS A N 1
ATOM 722 C CA . LYS A 1 94 ? -4.881 -9.372 11.405 1.00 86.12 94 LYS A CA 1
ATOM 723 C C . LYS A 1 94 ? -6.096 -8.454 11.358 1.00 86.12 94 LYS A C 1
ATOM 725 O O . LYS A 1 94 ? -6.797 -8.341 12.358 1.00 86.12 94 LYS A O 1
ATOM 730 N N . THR A 1 95 ? -6.321 -7.753 10.247 1.00 84.00 95 THR A N 1
ATOM 731 C CA . THR A 1 95 ? -7.411 -6.779 10.164 1.00 84.00 95 THR A CA 1
ATOM 732 C C . THR A 1 95 ? -8.766 -7.469 10.012 1.00 84.00 95 THR A C 1
ATOM 734 O O . THR A 1 95 ? -8.974 -8.305 9.131 1.00 84.00 95 THR A O 1
ATOM 737 N N . ASN A 1 96 ? -9.719 -7.079 10.856 1.00 83.75 96 ASN A N 1
ATOM 738 C CA . ASN A 1 96 ? -11.113 -7.507 10.756 1.00 83.75 96 ASN A CA 1
ATOM 739 C C . ASN A 1 96 ? -11.976 -6.515 9.951 1.00 83.75 96 ASN A C 1
ATOM 741 O O . ASN A 1 96 ? -13.128 -6.810 9.618 1.00 83.75 96 ASN A O 1
ATOM 745 N N . TYR A 1 97 ? -11.409 -5.371 9.545 1.00 83.88 97 TYR A N 1
ATOM 746 C CA . TYR A 1 97 ? -12.100 -4.404 8.704 1.00 83.88 97 TYR A CA 1
ATOM 747 C C . TYR A 1 97 ? -12.070 -4.836 7.237 1.00 83.88 97 TYR A C 1
ATOM 749 O O . TYR A 1 97 ? -11.126 -4.577 6.489 1.00 83.88 97 TYR A O 1
ATOM 757 N N . LYS A 1 98 ? -13.140 -5.522 6.828 1.00 89.00 98 LYS A N 1
ATOM 758 C CA . LYS A 1 98 ? -13.268 -6.153 5.508 1.00 89.00 98 LYS A CA 1
ATOM 759 C C . LYS A 1 98 ? -12.924 -5.229 4.318 1.00 89.00 98 LYS A C 1
ATOM 761 O O . LYS A 1 98 ? -12.160 -5.683 3.474 1.00 89.00 98 LYS A O 1
ATOM 766 N N . PRO A 1 99 ? -13.401 -3.972 4.236 1.00 90.19 99 PRO A N 1
ATOM 767 C CA . PRO A 1 99 ? -13.026 -3.076 3.139 1.00 90.19 99 PRO A CA 1
ATOM 768 C C . PRO A 1 99 ? -11.513 -2.823 3.032 1.00 90.19 99 PRO A C 1
ATOM 770 O O . PRO A 1 99 ? -10.954 -2.865 1.940 1.00 90.19 99 PRO A O 1
ATOM 773 N N . LEU A 1 100 ? -10.822 -2.631 4.163 1.00 90.06 100 LEU A N 1
ATOM 774 C CA . LEU A 1 100 ? -9.365 -2.456 4.177 1.00 90.06 100 LEU A CA 1
ATOM 775 C C . LEU A 1 100 ? -8.647 -3.726 3.729 1.00 90.06 100 LEU A C 1
ATOM 777 O O . LEU A 1 100 ? -7.689 -3.659 2.961 1.00 90.06 100 LEU A O 1
ATOM 781 N N . LYS A 1 101 ? -9.136 -4.888 4.165 1.00 92.69 101 LYS A N 1
ATOM 782 C CA . LYS A 1 101 ? -8.627 -6.177 3.700 1.00 92.69 101 LYS A CA 1
ATOM 783 C C . LYS A 1 101 ? -8.719 -6.302 2.175 1.00 92.69 101 LYS A C 1
ATOM 785 O O . LYS A 1 101 ? -7.734 -6.654 1.532 1.00 92.69 101 LYS A O 1
ATOM 790 N N . GLU A 1 102 ? -9.878 -5.985 1.603 1.00 94.44 102 GLU A N 1
ATOM 791 C CA . GLU A 1 102 ? -10.121 -6.053 0.157 1.00 94.44 102 GLU A CA 1
ATOM 792 C C . GLU A 1 102 ? -9.220 -5.088 -0.627 1.00 94.44 102 GLU A C 1
ATOM 794 O O . GLU A 1 102 ? -8.671 -5.467 -1.666 1.00 94.44 102 GLU A O 1
ATOM 799 N N . ASP A 1 103 ? -9.001 -3.873 -0.118 1.00 95.88 103 ASP A N 1
ATOM 800 C CA . ASP A 1 103 ? -8.090 -2.912 -0.741 1.00 95.88 103 ASP A CA 1
ATOM 801 C C . ASP A 1 103 ? -6.629 -3.380 -0.709 1.00 95.88 103 ASP A C 1
ATOM 803 O O . ASP A 1 103 ? -5.930 -3.270 -1.718 1.00 95.88 103 ASP A O 1
ATOM 807 N N . LEU A 1 104 ? -6.164 -3.941 0.412 1.00 96.31 104 LEU A N 1
ATOM 808 C CA . LEU A 1 104 ? -4.804 -4.476 0.532 1.00 96.31 104 LEU A CA 1
ATOM 809 C C . LEU A 1 104 ? -4.598 -5.707 -0.366 1.00 96.31 104 LEU A C 1
ATOM 811 O O . LEU A 1 104 ? -3.573 -5.822 -1.036 1.00 96.31 104 LEU A O 1
ATOM 815 N N . GLU A 1 105 ? -5.585 -6.600 -0.468 1.00 97.81 105 GLU A N 1
ATOM 816 C CA . GLU A 1 105 ? -5.545 -7.727 -1.410 1.00 97.81 105 GLU A CA 1
ATOM 817 C C . GLU A 1 105 ? -5.537 -7.255 -2.873 1.00 97.81 105 GLU A C 1
ATOM 819 O O . GLU A 1 105 ? -4.829 -7.816 -3.717 1.00 97.81 105 GLU A O 1
ATOM 824 N N . ARG A 1 106 ? -6.317 -6.216 -3.199 1.00 98.12 106 ARG A N 1
ATOM 825 C CA . ARG A 1 106 ? -6.314 -5.589 -4.528 1.00 98.12 106 ARG A CA 1
ATOM 826 C C . ARG A 1 106 ? -4.965 -4.940 -4.823 1.00 98.12 106 ARG A C 1
ATOM 828 O O . ARG A 1 106 ? -4.458 -5.107 -5.931 1.00 98.12 106 ARG A O 1
ATOM 835 N N . PHE A 1 107 ? -4.380 -4.247 -3.850 1.00 97.88 107 PHE A N 1
ATOM 836 C CA . PHE A 1 107 ? -3.042 -3.676 -3.946 1.00 97.88 107 PHE A CA 1
ATOM 837 C C . PHE A 1 107 ? -2.007 -4.753 -4.296 1.00 97.88 107 PHE A C 1
ATOM 839 O O . PHE A 1 107 ? -1.298 -4.599 -5.289 1.00 97.88 107 PHE A O 1
ATOM 846 N N . LEU A 1 108 ? -1.976 -5.873 -3.563 1.00 98.00 108 LEU A N 1
ATOM 847 C CA . LEU A 1 108 ? -1.022 -6.959 -3.817 1.00 98.00 108 LEU A CA 1
ATOM 848 C C . LEU A 1 108 ? -1.160 -7.545 -5.228 1.00 98.00 108 LEU A C 1
ATOM 850 O O . LEU A 1 108 ? -0.159 -7.728 -5.915 1.00 98.00 108 LEU A O 1
ATOM 854 N N . LYS A 1 109 ? -2.391 -7.773 -5.704 1.00 97.94 109 LYS A N 1
ATOM 855 C CA . LYS A 1 109 ? -2.637 -8.268 -7.073 1.00 97.94 109 LYS A CA 1
ATOM 856 C C . LYS A 1 109 ? -2.131 -7.307 -8.146 1.00 97.94 109 LYS A C 1
ATOM 858 O O . LYS A 1 109 ? -1.647 -7.748 -9.183 1.00 97.94 109 LYS A O 1
ATOM 863 N N . LEU A 1 110 ? -2.281 -6.002 -7.924 1.00 97.12 110 LEU A N 1
ATOM 864 C CA . LEU A 1 110 ? -1.807 -4.996 -8.870 1.00 97.12 110 LEU A CA 1
ATOM 865 C C . LEU A 1 110 ? -0.280 -4.897 -8.862 1.00 97.12 110 LEU A C 1
ATOM 867 O O . LEU A 1 110 ? 0.302 -4.769 -9.930 1.00 97.12 110 LEU A O 1
ATOM 871 N N . VAL A 1 111 ? 0.358 -5.000 -7.692 1.00 95.75 111 VAL A N 1
ATOM 872 C CA . VAL A 1 111 ? 1.825 -5.043 -7.580 1.00 95.75 111 VAL A CA 1
ATOM 873 C C . VAL A 1 111 ? 2.399 -6.278 -8.277 1.00 95.75 111 VAL A C 1
ATOM 875 O O . VAL A 1 111 ? 3.361 -6.143 -9.023 1.00 95.75 111 VAL A O 1
ATOM 878 N N . ASP A 1 112 ? 1.790 -7.455 -8.103 1.00 95.81 112 ASP A N 1
ATOM 879 C CA . ASP A 1 112 ? 2.216 -8.699 -8.770 1.00 95.81 112 ASP A CA 1
ATOM 880 C C . ASP A 1 112 ? 2.094 -8.618 -10.303 1.00 95.81 112 ASP A C 1
ATOM 882 O O . ASP A 1 112 ? 2.943 -9.115 -11.042 1.00 95.81 112 ASP A O 1
ATOM 886 N N . ALA A 1 113 ? 1.056 -7.937 -10.795 1.00 95.94 113 ALA A N 1
ATOM 887 C CA . ALA A 1 113 ? 0.840 -7.733 -12.224 1.00 95.94 113 ALA A CA 1
ATOM 888 C C . ALA A 1 113 ? 1.680 -6.591 -12.828 1.00 95.94 113 ALA A C 1
ATOM 890 O O . ALA A 1 113 ? 1.741 -6.472 -14.056 1.00 95.94 113 ALA A O 1
ATOM 891 N N . ALA A 1 114 ? 2.288 -5.733 -12.003 1.00 94.00 114 ALA A N 1
ATOM 892 C CA . ALA A 1 114 ? 2.946 -4.527 -12.476 1.00 94.00 114 ALA A CA 1
ATOM 893 C C . ALA A 1 114 ? 4.323 -4.820 -13.073 1.00 94.00 114 ALA A C 1
ATOM 895 O O . ALA A 1 114 ? 5.178 -5.471 -12.469 1.00 94.00 114 ALA A O 1
ATOM 896 N N . ARG A 1 115 ? 4.579 -4.290 -14.270 1.00 90.81 115 ARG A N 1
ATOM 897 C CA . ARG A 1 115 ? 5.888 -4.429 -14.907 1.00 90.81 115 ARG A CA 1
ATOM 898 C C . ARG A 1 115 ? 6.853 -3.372 -14.353 1.00 90.81 115 ARG A C 1
ATOM 900 O O . ARG A 1 115 ? 6.475 -2.203 -14.218 1.00 90.81 115 ARG A O 1
ATOM 907 N N . PRO A 1 116 ? 8.113 -3.731 -14.048 1.00 86.75 116 PRO A N 1
ATOM 908 C CA . PRO A 1 116 ? 9.123 -2.748 -13.666 1.00 86.75 116 PRO A CA 1
ATOM 909 C C . PRO A 1 116 ? 9.268 -1.655 -14.731 1.00 86.75 116 PRO A C 1
ATOM 911 O O . PRO A 1 116 ? 9.190 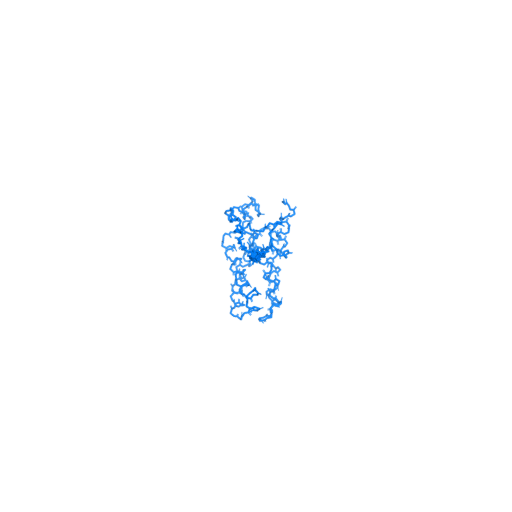-1.945 -15.923 1.00 86.75 116 PRO A O 1
ATOM 914 N N . ASN A 1 117 ? 9.505 -0.410 -14.309 1.00 85.19 117 ASN A N 1
ATOM 915 C CA . ASN A 1 117 ? 9.684 0.762 -15.179 1.00 85.19 117 ASN A CA 1
ATOM 916 C C . ASN A 1 117 ? 8.463 1.156 -16.050 1.00 85.19 117 ASN A C 1
ATOM 918 O O . ASN A 1 117 ? 8.533 2.122 -16.807 1.00 85.19 117 ASN A O 1
ATOM 922 N N . GLU A 1 118 ? 7.319 0.481 -15.919 1.00 89.50 118 GLU A N 1
ATOM 923 C CA . GLU A 1 118 ? 6.090 0.796 -16.658 1.00 89.50 118 GLU A CA 1
ATOM 924 C C . GLU A 1 118 ? 5.143 1.612 -15.775 1.00 89.50 118 GLU A C 1
ATOM 926 O O . GLU A 1 118 ? 4.275 1.063 -15.106 1.00 89.50 118 GLU A O 1
ATOM 931 N N . ARG A 1 119 ? 5.320 2.941 -15.757 1.00 89.31 119 ARG A N 1
ATOM 932 C CA . ARG A 1 119 ? 4.593 3.891 -14.888 1.00 89.31 119 ARG A CA 1
ATOM 933 C C . ARG A 1 119 ? 3.128 3.545 -14.630 1.00 89.31 119 ARG A C 1
ATOM 935 O O . ARG A 1 119 ? 2.688 3.569 -13.482 1.00 89.31 119 ARG A O 1
ATOM 942 N N . ASP A 1 120 ? 2.375 3.322 -15.701 1.00 91.75 120 ASP A N 1
ATOM 943 C CA . ASP A 1 120 ? 0.918 3.220 -15.648 1.00 91.75 120 ASP A CA 1
ATOM 944 C C . ASP A 1 120 ? 0.458 2.002 -14.840 1.00 91.75 120 ASP A C 1
ATOM 946 O O . ASP A 1 120 ? -0.557 2.082 -14.145 1.00 91.75 120 ASP A O 1
ATOM 950 N N . ASP A 1 121 ? 1.262 0.934 -14.825 1.00 94.12 121 ASP A N 1
ATOM 951 C CA . ASP A 1 121 ? 1.015 -0.264 -14.024 1.00 94.12 121 ASP A CA 1
ATOM 952 C C . ASP A 1 121 ? 1.080 0.047 -12.506 1.00 94.12 121 ASP A C 1
ATOM 954 O O . ASP A 1 121 ? 0.450 -0.631 -11.695 1.00 94.12 121 ASP A O 1
ATOM 958 N N . TRP A 1 122 ? 1.778 1.122 -12.112 1.00 94.12 122 TRP A N 1
ATOM 959 C CA . TRP A 1 122 ? 2.021 1.508 -10.714 1.00 94.12 122 TRP A CA 1
ATOM 960 C C . TRP A 1 122 ? 1.144 2.654 -10.204 1.00 94.12 122 TRP A C 1
ATOM 962 O O . TRP A 1 122 ? 1.102 2.901 -8.996 1.00 94.12 122 TRP A O 1
ATOM 972 N N . ILE A 1 123 ? 0.404 3.335 -11.088 1.00 93.19 123 ILE A N 1
ATOM 973 C CA . ILE A 1 123 ? -0.505 4.420 -10.691 1.00 93.19 123 ILE A CA 1
ATOM 974 C C . ILE A 1 123 ? -1.559 3.893 -9.725 1.00 93.19 123 ILE A C 1
ATOM 976 O O . ILE A 1 123 ? -1.738 4.466 -8.655 1.00 93.19 123 ILE A O 1
ATOM 980 N N . MET A 1 124 ? -2.240 2.804 -10.082 1.00 95.69 124 MET A N 1
ATOM 981 C CA . MET A 1 124 ? -3.329 2.272 -9.265 1.00 95.69 124 MET A CA 1
ATOM 982 C C . MET A 1 124 ? -2.854 1.733 -7.900 1.00 95.69 124 MET A C 1
ATOM 984 O O . MET A 1 124 ? -3.456 2.123 -6.899 1.00 95.69 124 MET A O 1
ATOM 988 N N . PRO A 1 125 ? -1.765 0.936 -7.802 1.00 95.75 125 PRO A N 1
ATOM 989 C CA . PRO A 1 125 ? -1.153 0.602 -6.513 1.00 95.75 125 PRO A CA 1
ATOM 990 C C . PRO A 1 125 ? -0.876 1.825 -5.637 1.00 95.75 125 PRO A C 1
ATOM 992 O O . PRO A 1 125 ? -1.224 1.828 -4.457 1.00 95.75 125 PRO A O 1
ATOM 995 N N . HIS A 1 126 ? -0.291 2.877 -6.223 1.00 95.00 126 HIS A N 1
ATOM 996 C CA . HIS A 1 126 ? -0.002 4.113 -5.504 1.00 95.00 126 HIS A CA 1
ATOM 997 C C . HIS A 1 126 ? -1.282 4.763 -4.976 1.00 95.00 126 HIS A C 1
ATOM 999 O O . HIS A 1 126 ? -1.339 5.116 -3.803 1.00 95.00 126 HIS A O 1
ATOM 1005 N N . ARG A 1 127 ? -2.324 4.873 -5.806 1.00 94.12 127 ARG A N 1
ATOM 1006 C CA . ARG A 1 127 ? -3.580 5.513 -5.400 1.00 94.12 127 ARG A CA 1
ATOM 1007 C C . ARG A 1 127 ? -4.259 4.821 -4.226 1.00 94.12 127 ARG A C 1
ATOM 1009 O O . ARG A 1 127 ? -4.711 5.484 -3.301 1.00 94.12 127 ARG A O 1
ATOM 1016 N N . ILE A 1 128 ? -4.319 3.492 -4.275 1.00 95.38 128 ILE A N 1
ATOM 1017 C CA . ILE A 1 128 ? -4.952 2.691 -3.225 1.00 95.38 128 ILE A CA 1
ATOM 1018 C C . ILE A 1 128 ? -4.208 2.898 -1.90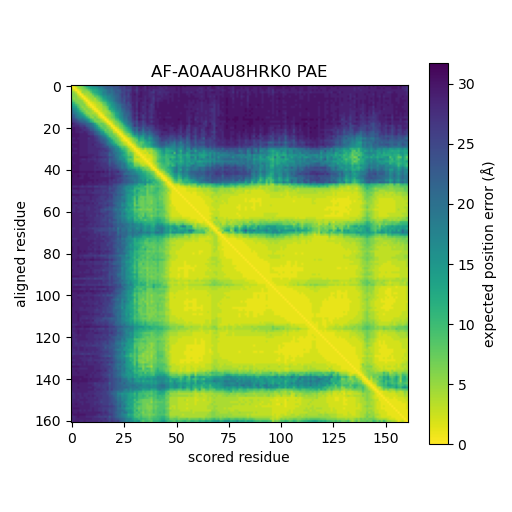7 1.00 95.38 128 ILE A C 1
ATOM 1020 O O . ILE A 1 128 ? -4.828 3.243 -0.905 1.00 95.38 128 ILE A O 1
ATOM 1024 N N . VAL A 1 129 ? -2.879 2.735 -1.903 1.00 94.69 129 VAL A N 1
ATOM 1025 C CA . VAL A 1 129 ? -2.108 2.877 -0.660 1.00 94.69 129 VAL A CA 1
ATOM 1026 C C . VAL A 1 129 ? -2.092 4.319 -0.151 1.00 94.69 129 VAL A C 1
ATOM 1028 O O . VAL A 1 129 ? -2.080 4.522 1.056 1.00 94.69 129 VAL A O 1
ATOM 1031 N N . HIS A 1 130 ? -2.137 5.310 -1.046 1.00 93.38 130 HIS A N 1
ATOM 1032 C CA . HIS A 1 130 ? -2.253 6.722 -0.691 1.00 93.38 130 HIS A CA 1
ATOM 1033 C C . HIS A 1 130 ? -3.542 6.979 0.098 1.00 93.38 130 HIS A C 1
ATOM 1035 O O . HIS A 1 130 ? -3.501 7.540 1.193 1.00 93.38 130 HIS A O 1
ATOM 1041 N N . ASP A 1 131 ? -4.687 6.538 -0.431 1.00 91.62 131 ASP A N 1
ATOM 1042 C CA . ASP A 1 131 ? -5.976 6.702 0.241 1.00 91.62 131 ASP A CA 1
ATOM 1043 C C . ASP A 1 131 ? -5.997 5.997 1.602 1.00 91.62 131 ASP A C 1
ATOM 1045 O O . ASP A 1 131 ? -6.460 6.589 2.578 1.00 91.62 131 ASP A O 1
ATOM 1049 N N . ILE A 1 132 ? -5.460 4.771 1.684 1.00 90.81 132 ILE A N 1
ATOM 1050 C CA . ILE A 1 132 ? -5.353 4.017 2.941 1.00 90.81 132 ILE A CA 1
ATOM 1051 C C . ILE A 1 132 ? -4.462 4.757 3.946 1.0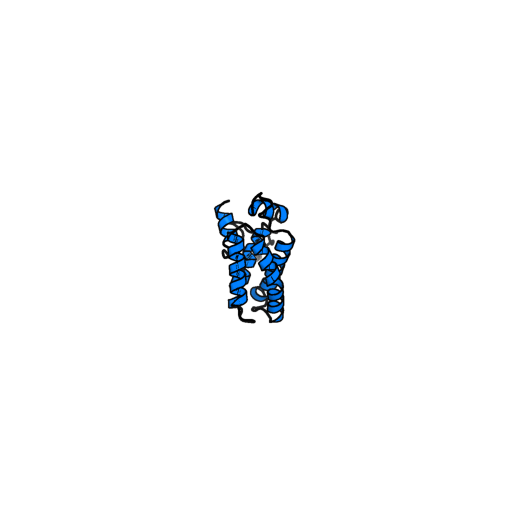0 90.81 132 ILE A C 1
ATOM 1053 O O . ILE A 1 132 ? -4.852 4.905 5.099 1.00 90.81 132 ILE A O 1
ATOM 1057 N N . ASP A 1 133 ? -3.285 5.232 3.538 1.00 90.56 133 ASP A N 1
ATOM 1058 C CA . ASP A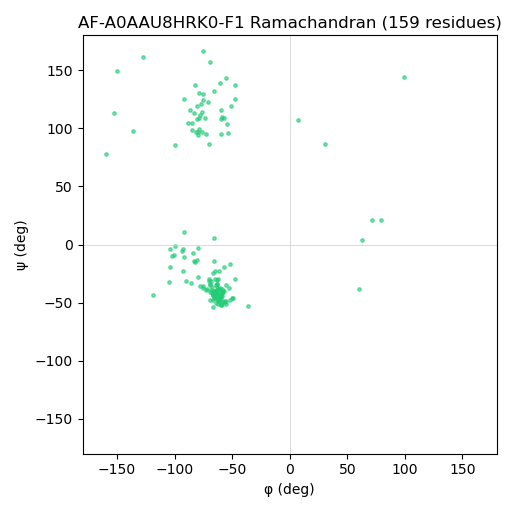 1 133 ? -2.352 5.942 4.420 1.00 90.56 133 ASP A CA 1
ATOM 1059 C C . ASP A 1 133 ? -2.979 7.231 4.965 1.00 90.56 133 ASP A C 1
ATOM 1061 O O . ASP A 1 133 ? -2.993 7.469 6.172 1.00 90.56 133 ASP A O 1
ATOM 1065 N N . HIS A 1 134 ? -3.590 8.034 4.092 1.00 84.75 134 HIS A N 1
ATOM 1066 C CA . HIS A 1 134 ? -4.276 9.259 4.500 1.00 84.75 134 HIS A CA 1
ATOM 1067 C C . HIS A 1 134 ? -5.475 8.967 5.396 1.00 84.75 134 HIS A C 1
ATOM 1069 O O . HIS A 1 134 ? -5.748 9.721 6.328 1.00 84.75 134 HIS A O 1
ATOM 1075 N N . PHE A 1 135 ? -6.174 7.866 5.151 1.00 82.25 135 PHE A N 1
ATOM 1076 C CA . PHE A 1 135 ? -7.267 7.425 5.995 1.00 82.25 135 PHE A CA 1
ATOM 1077 C C . PHE A 1 135 ? -6.784 7.016 7.375 1.00 82.25 135 PHE A C 1
ATOM 1079 O O . PHE A 1 135 ? -7.242 7.586 8.354 1.00 82.25 135 PHE A O 1
ATOM 1086 N N . LEU A 1 136 ? -5.816 6.111 7.477 1.00 81.50 136 LEU A N 1
ATOM 1087 C CA . LEU A 1 136 ? -5.302 5.656 8.768 1.00 81.50 136 LEU A CA 1
ATOM 1088 C C . LEU A 1 136 ? -4.650 6.788 9.569 1.00 81.50 136 LEU A C 1
ATOM 1090 O O . LEU A 1 136 ? -4.720 6.791 10.793 1.00 81.50 136 LEU A O 1
ATOM 1094 N N . LEU A 1 137 ? -4.070 7.778 8.886 1.00 78.19 137 LEU A N 1
ATOM 1095 C CA . LEU A 1 137 ? -3.531 8.976 9.518 1.00 78.19 137 LEU A CA 1
ATOM 1096 C C . LEU A 1 137 ? -4.594 10.016 9.883 1.00 78.19 137 LEU A C 1
ATOM 1098 O O . LEU A 1 137 ? -4.213 11.039 10.425 1.00 78.19 137 LEU A O 1
ATOM 1102 N N . GLY A 1 138 ? -5.882 9.832 9.582 1.00 69.00 138 GLY A N 1
ATOM 1103 C CA . GLY A 1 138 ? -6.921 10.833 9.871 1.00 69.00 138 GLY A CA 1
ATOM 1104 C C . GLY A 1 138 ? -6.870 12.077 8.986 1.00 69.00 138 GLY A C 1
ATOM 1105 O O . GLY A 1 138 ? -7.390 13.132 9.342 1.00 69.00 138 GLY A O 1
ATOM 1106 N N . ARG A 1 139 ? -6.228 11.970 7.823 1.00 69.25 139 ARG A N 1
ATOM 1107 C CA . ARG A 1 139 ? -6.102 13.044 6.832 1.00 69.25 139 ARG A CA 1
ATOM 1108 C C . ARG A 1 139 ? -7.211 12.995 5.785 1.00 69.25 139 ARG A C 1
ATOM 1110 O O . ARG A 1 139 ? -7.504 14.024 5.188 1.00 69.25 139 ARG A O 1
ATOM 1117 N N . SER A 1 140 ? -7.853 11.852 5.555 1.00 63.12 140 SER A N 1
ATOM 1118 C CA . SER A 1 140 ? -8.932 11.732 4.563 1.00 63.12 140 SER A CA 1
ATOM 1119 C C . SER A 1 140 ? -10.243 12.344 5.070 1.00 63.12 140 SER A C 1
ATOM 1121 O O . SER A 1 140 ? -10.872 11.821 5.986 1.00 63.12 140 SER A O 1
ATOM 1123 N N . THR A 1 141 ? -10.698 13.430 4.441 1.00 58.75 141 THR A N 1
ATOM 1124 C CA . THR A 1 141 ? -12.021 14.035 4.676 1.00 58.75 141 THR A CA 1
ATOM 1125 C C . THR A 1 141 ? -12.762 14.213 3.350 1.00 58.75 141 THR A C 1
ATOM 1127 O O . THR A 1 141 ? -12.135 14.230 2.292 1.00 58.75 141 THR A O 1
ATOM 1130 N N . LYS A 1 142 ? -14.094 14.390 3.386 1.00 55.09 142 LYS A N 1
ATOM 1131 C CA . LYS A 1 142 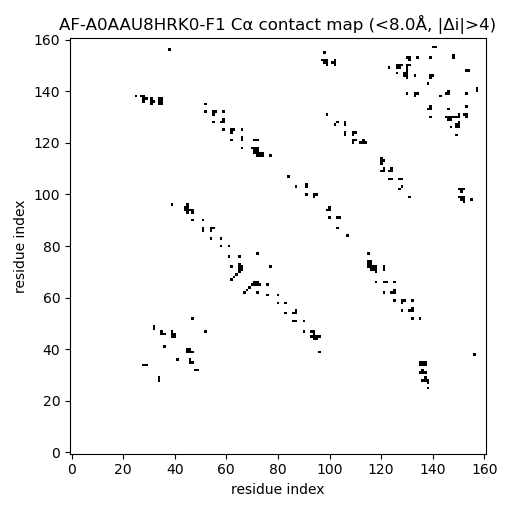? -14.908 14.709 2.189 1.00 55.09 142 LYS A CA 1
ATOM 1132 C C . LYS A 1 142 ? -14.441 15.985 1.466 1.00 55.09 142 LYS A C 1
ATOM 1134 O O . LYS A 1 142 ? -14.771 16.183 0.303 1.00 55.09 142 LYS A O 1
ATOM 1139 N N . GLU A 1 143 ? -13.686 16.838 2.155 1.00 59.56 143 GLU A N 1
ATOM 1140 C CA . GLU A 1 143 ? -13.160 18.108 1.652 1.00 59.56 143 GLU A CA 1
ATOM 1141 C C . GLU A 1 143 ? -11.657 18.038 1.315 1.00 59.56 143 GLU A C 1
ATOM 1143 O O . GLU A 1 143 ? -11.105 19.017 0.814 1.00 59.56 143 GLU A O 1
ATOM 1148 N N . ASN A 1 144 ? -10.978 16.907 1.566 1.00 64.00 144 ASN A N 1
ATOM 1149 C CA . ASN A 1 144 ? -9.549 16.782 1.290 1.00 64.00 144 ASN A CA 1
ATOM 1150 C C . ASN A 1 144 ? -9.296 16.480 -0.197 1.00 64.00 144 ASN A C 1
ATOM 1152 O O . ASN A 1 144 ? -9.681 15.434 -0.715 1.00 64.00 144 ASN A O 1
ATOM 1156 N N . THR A 1 145 ? -8.571 17.379 -0.865 1.00 58.19 145 THR A N 1
ATOM 1157 C CA . THR A 1 145 ? -8.114 17.235 -2.256 1.00 58.19 145 THR A CA 1
ATOM 1158 C C . THR A 1 145 ? -7.106 16.106 -2.477 1.00 58.19 145 THR A C 1
ATOM 1160 O O . THR A 1 145 ? -6.815 15.758 -3.617 1.00 58.19 145 THR A O 1
ATOM 1163 N N . GLU A 1 146 ? -6.530 15.566 -1.406 1.00 71.75 146 GLU A N 1
ATOM 1164 C CA . GLU A 1 146 ? -5.572 14.463 -1.451 1.00 71.75 146 GLU A CA 1
ATOM 1165 C C . GLU A 1 146 ? -6.271 13.097 -1.535 1.00 71.75 146 GLU A C 1
ATOM 1167 O O . GLU A 1 146 ? -5.634 12.122 -1.900 1.00 71.75 146 GLU A O 1
ATOM 1172 N N . TYR A 1 147 ? -7.578 12.998 -1.273 1.00 79.19 147 TYR A N 1
ATOM 1173 C CA . TYR A 1 147 ? -8.308 11.742 -1.452 1.00 79.19 147 TYR A CA 1
ATOM 1174 C C . TYR A 1 147 ? -8.575 11.459 -2.938 1.00 79.19 147 TYR A C 1
ATOM 1176 O O . TYR A 1 147 ? -9.161 12.284 -3.642 1.00 79.19 147 TYR A O 1
ATOM 1184 N N . TRP A 1 148 ? -8.151 10.293 -3.429 1.00 85.81 148 TRP A N 1
ATOM 1185 C CA . TRP A 1 148 ? -8.229 9.934 -4.848 1.00 85.81 148 TRP A CA 1
ATOM 1186 C C . TRP A 1 148 ? -9.408 9.022 -5.196 1.00 85.81 148 TRP A C 1
ATOM 1188 O O . TRP A 1 148 ? -9.704 8.849 -6.379 1.00 85.81 148 TRP A O 1
ATOM 1198 N N . GLY A 1 149 ? -10.127 8.492 -4.205 1.00 87.94 149 GLY A N 1
ATOM 1199 C CA . GLY A 1 149 ? -11.365 7.750 -4.447 1.00 87.94 149 GLY A CA 1
ATOM 1200 C C . GLY A 1 149 ? -11.162 6.306 -4.899 1.00 87.94 149 GLY A C 1
ATOM 1201 O O . GLY A 1 149 ? -12.066 5.727 -5.500 1.00 87.94 149 GLY A O 1
ATOM 1202 N N . GLU A 1 150 ? -10.003 5.710 -4.636 1.00 92.88 150 GLU A N 1
ATOM 1203 C CA . GLU A 1 150 ? -9.648 4.374 -5.124 1.00 92.88 150 GLU A CA 1
ATOM 1204 C C . GLU A 1 150 ? -9.746 3.285 -4.052 1.00 92.88 150 GLU A C 1
ATOM 1206 O O . GLU A 1 150 ? -9.872 2.114 -4.414 1.00 92.88 150 GLU A O 1
ATOM 1211 N N . SER A 1 151 ? -9.734 3.658 -2.767 1.00 91.81 151 SER A N 1
ATOM 1212 C CA . SER A 1 151 ? -9.915 2.739 -1.633 1.00 91.81 151 SER A CA 1
ATOM 1213 C C . SER A 1 151 ? -11.382 2.622 -1.205 1.00 91.81 151 SER A C 1
ATOM 1215 O O . SER A 1 151 ? -12.028 3.621 -0.871 1.00 91.81 151 SER A O 1
ATOM 1217 N N . GLU A 1 152 ? -11.897 1.391 -1.168 1.00 89.56 152 GLU A N 1
ATOM 1218 C CA . GLU A 1 152 ? -13.237 1.067 -0.664 1.00 89.56 152 GLU A CA 1
ATOM 1219 C C . GLU A 1 152 ? -13.346 1.223 0.857 1.00 89.56 152 GLU A C 1
ATOM 1221 O O . GLU A 1 152 ? -14.411 1.589 1.360 1.00 89.56 152 GLU A O 1
ATOM 1226 N N . ALA A 1 153 ? -12.250 1.023 1.593 1.00 86.56 153 ALA A N 1
ATOM 1227 C CA . ALA A 1 153 ? -12.170 1.306 3.024 1.00 86.56 153 ALA A CA 1
ATOM 1228 C C . ALA A 1 153 ? -12.523 2.758 3.336 1.00 86.56 153 ALA A C 1
ATOM 1230 O O . ALA A 1 153 ? -13.394 3.030 4.164 1.00 86.56 153 ALA A O 1
ATOM 1231 N N . VAL A 1 154 ? -11.912 3.694 2.610 1.00 83.75 154 VAL A N 1
ATOM 1232 C CA . VAL A 1 154 ? -12.180 5.117 2.819 1.00 83.75 154 VAL A CA 1
ATOM 1233 C C . VAL A 1 154 ? -13.609 5.477 2.420 1.00 83.75 154 VAL A C 1
ATOM 1235 O O . VAL A 1 154 ? -14.288 6.174 3.175 1.00 83.75 154 VAL A O 1
ATOM 1238 N N . LYS A 1 155 ? -14.099 4.967 1.279 1.00 87.38 155 LYS A N 1
ATOM 1239 C CA . LYS A 1 155 ? -15.481 5.216 0.822 1.00 87.38 155 LYS A CA 1
ATOM 1240 C C . LYS A 1 155 ? -16.498 4.742 1.846 1.00 87.38 155 LYS A C 1
ATOM 1242 O O . LYS A 1 155 ? -17.348 5.517 2.271 1.00 87.38 155 LYS A O 1
ATOM 1247 N N . THR A 1 156 ? -16.366 3.489 2.274 1.00 83.81 156 THR A N 1
ATOM 1248 C CA . THR A 1 156 ? -17.292 2.859 3.217 1.00 83.81 156 THR A CA 1
ATOM 1249 C C . THR A 1 156 ? -17.344 3.649 4.521 1.00 83.81 156 THR A C 1
ATOM 1251 O O . THR A 1 156 ? -18.424 3.942 5.029 1.00 83.81 156 THR A O 1
ATOM 1254 N N . TRP A 1 157 ? -16.189 4.061 5.049 1.00 80.94 157 TRP A N 1
ATOM 1255 C CA . TRP A 1 157 ? -16.151 4.877 6.257 1.00 80.94 157 TRP A CA 1
ATOM 1256 C C . TRP A 1 157 ? -16.798 6.260 6.070 1.00 80.94 157 TRP A C 1
ATOM 1258 O O . TRP A 1 157 ? -17.557 6.696 6.938 1.00 80.94 157 TRP A O 1
ATOM 1268 N N . MET A 1 158 ? -16.553 6.931 4.937 1.00 79.81 158 MET A N 1
ATOM 1269 C CA . MET A 1 158 ? -17.156 8.234 4.612 1.00 79.81 158 MET A CA 1
ATOM 1270 C C . MET A 1 158 ? -18.676 8.173 4.395 1.00 79.81 158 MET A C 1
ATOM 1272 O O . MET A 1 158 ? -19.348 9.196 4.517 1.00 79.81 158 MET A O 1
ATOM 1276 N N . GLU A 1 159 ? -19.234 7.022 4.026 1.00 81.19 159 GLU A N 1
ATOM 1277 C CA . GLU A 1 159 ? -20.686 6.829 3.903 1.00 81.19 159 GLU A CA 1
ATOM 1278 C C . GLU A 1 159 ? -21.358 6.594 5.259 1.00 81.19 159 GLU A C 1
ATOM 1280 O O . GLU A 1 159 ? -22.525 6.941 5.447 1.00 81.19 159 GLU A O 1
ATOM 1285 N N . MET A 1 160 ? -20.618 6.028 6.213 1.00 71.06 160 MET A N 1
ATOM 1286 C CA . MET A 1 160 ? -21.097 5.754 7.568 1.00 71.06 160 MET A CA 1
ATOM 1287 C C . MET A 1 160 ? -21.028 6.975 8.503 1.00 71.06 160 MET A C 1
ATOM 1289 O O . MET A 1 160 ? -21.654 6.937 9.564 1.00 71.06 160 MET A O 1
ATOM 1293 N N . ASN A 1 161 ? -20.295 8.033 8.125 1.00 66.00 161 ASN A N 1
ATOM 1294 C CA . ASN A 1 161 ? -20.025 9.232 8.937 1.00 66.00 161 ASN A CA 1
ATOM 1295 C C . ASN A 1 161 ? -20.252 10.543 8.161 1.00 66.00 161 ASN A C 1
ATOM 1297 O O . ASN A 1 161 ? -20.668 11.535 8.794 1.00 66.00 161 ASN A O 1
#

Sequence (161 aa):
MKKSIIFLLVAVLLISVGCSEEKSKAPEPADPDEFAKQVVGQDEDNLIDKSSLEVISRVHSLLNNAVGWENSPSDKQVEQISEMIPEIEKIIEKTNYKPLKEDLERFLKLVDAARPNERDDWIMPHRIVHDIDHFLLGRSTKENTEYWGESEAVKTWMEMN

Organism: NCBI:txid1826727

Nearest PDB structures (foldseek):
  1wn0-assembly1_A  TM=4.411E-01  e=6.451E+00  Zea mays
  1wn0-assembly4_D  TM=4.526E-01  e=7.522E+00  Zea mays
  1x8z-assembly2_C  TM=2.080E-01  e=2.436E+00  Arabidopsis thaliana
  1x8z-assembly1_A-2  TM=2.081E-01  e=2.565E+00  Arabidopsis thaliana
  1x8z-assembly3_A  TM=2.081E-01  e=2.565E+00  Arabidopsis thaliana

pLDDT: mean 74.41, std 21.52, range [31.44, 98.12]

Mean predicted aligned error: 12.5 Å

Foldseek 3Di:
DDDDDDDDDDDDPPPPPDDPPPVPPQPQDDPLQVLQCVLQDVPPQAHPDPVNLVLLVVLLVLLCCAQVPVVHDAPVSLVVNVVSLVVLVVVLVRHPQVLLNVLSVVLVVLSVVADHRPNVSSPLNNLSSQQVSCSSSVNDDPPDPSNPPNGPSSVVSNVVD

Solvent-accessible surface area (backbone atoms only — not comparable to full-atom values): 9457 Å² total; per-residue (Å²): 144,85,81,86,83,82,83,82,82,83,80,83,81,83,79,84,83,74,80,82,76,72,75,72,74,69,79,78,45,72,55,39,69,58,37,34,42,65,74,50,37,90,51,88,67,24,61,74,45,72,70,53,49,53,51,45,46,50,50,30,53,52,35,42,50,18,53,73,69,59,57,28,37,49,68,68,54,53,50,58,52,59,72,45,47,69,58,51,52,54,45,47,73,58,44,64,46,61,46,49,34,52,41,52,54,51,35,52,55,38,56,74,70,34,55,82,59,42,34,76,48,47,48,59,40,35,42,31,40,43,32,48,38,33,40,48,43,51,60,60,48,102,82,37,88,81,54,73,84,65,28,55,36,56,51,55,52,62,74,76,104

Radius of gyration: 24.23 Å; Cα contacts (8 Å, |Δi|>4): 169; chains: 1; bounding box: 37×98×42 Å

Secondary structure (DSSP, 8-state):
-----------------------------S-HHHHHHHHS-S-GGG---HHHHHHHHHHHHHHIIIIIISSS--HHHHHHHHHHHHHHHHHHHH---HHHHHHHHHHHHHHHHPPTT-HHHHHHHHHHHHHHHHHHTT---TT-TT--S--HHHHHHHHH-